Protein AF-A0AAW6ZEG7-F1 (afdb_monomer_lite)

Foldseek 3Di:
DADPPPRHDFDDDAAFDWGQDPVPRDIDTDHD

InterPro domains:
  IPR019294 Translational regulator Com [PF10122] (1-28)
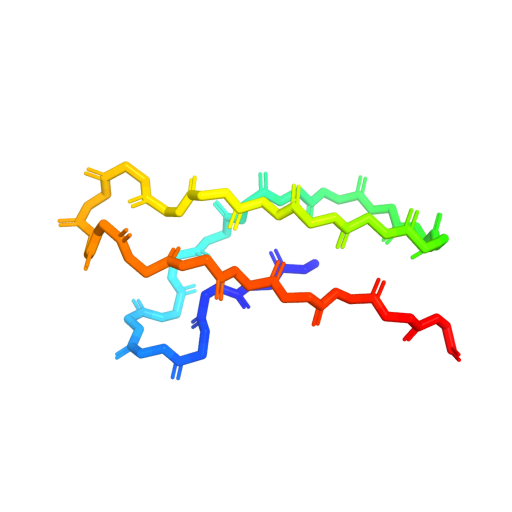
Structure (mmCIF, N/CA/C/O backbone):
data_AF-A0AAW6ZEG7-F1
#
_entry.id   AF-A0AAW6ZEG7-F1
#
loop_
_atom_site.group_PDB
_atom_site.id
_atom_site.type_symbol
_atom_site.label_atom_id
_atom_site.label_alt_id
_atom_site.label_comp_id
_atom_site.label_asym_id
_atom_site.label_entity_id
_atom_site.label_seq_id
_atom_site.pdbx_PDB_ins_code
_atom_site.Cartn_x
_atom_site.Cartn_y
_atom_site.Cartn_z
_atom_site.occupancy
_atom_site.B_iso_or_equiv
_atom_site.auth_seq_id
_atom_site.auth_comp_id
_atom_site.auth_asym_id
_atom_site.auth_atom_id
_atom_site.pdbx_PDB_model_num
ATOM 1 N N . MET A 1 1 ? -4.326 1.240 -8.139 1.00 92.00 1 MET A N 1
ATOM 2 C CA . MET A 1 1 ? -3.913 0.606 -6.867 1.00 92.00 1 MET A CA 1
ATOM 3 C C . MET A 1 1 ? -4.954 0.855 -5.775 1.00 92.00 1 MET A C 1
ATOM 5 O O . MET A 1 1 ? -5.219 2.009 -5.433 1.00 92.00 1 MET A O 1
ATOM 9 N N . ARG A 1 2 ? -5.592 -0.202 -5.256 1.00 96.19 2 ARG A N 1
ATOM 10 C CA . ARG A 1 2 ? -6.631 -0.120 -4.208 1.00 96.19 2 ARG A CA 1
ATOM 11 C C . ARG A 1 2 ? -6.191 -0.869 -2.955 1.00 96.19 2 ARG A C 1
ATOM 13 O O . ARG A 1 2 ? -5.472 -1.855 -3.054 1.00 96.19 2 ARG A O 1
ATOM 20 N N . CYS A 1 3 ? -6.625 -0.404 -1.786 1.00 97.06 3 CYS A N 1
ATOM 21 C CA . CYS A 1 3 ? -6.342 -1.078 -0.522 1.00 97.06 3 CYS A CA 1
ATOM 22 C C . CYS A 1 3 ? -6.962 -2.482 -0.505 1.00 97.06 3 CYS A C 1
ATOM 24 O O . CYS A 1 3 ? -8.175 -2.595 -0.697 1.00 97.06 3 CYS A O 1
ATOM 26 N N . LYS A 1 4 ? -6.171 -3.514 -0.184 1.00 95.50 4 LYS A N 1
ATOM 27 C CA . LYS A 1 4 ? -6.640 -4.912 -0.174 1.00 95.50 4 LYS A CA 1
ATOM 28 C C . LYS A 1 4 ? -7.732 -5.199 0.865 1.00 95.50 4 LYS A C 1
ATOM 30 O O . LYS A 1 4 ? -8.535 -6.094 0.674 1.00 95.50 4 LYS A O 1
ATOM 35 N N . TYR A 1 5 ? -7.779 -4.415 1.944 1.00 96.75 5 TYR A N 1
ATOM 36 C CA . TYR A 1 5 ? -8.735 -4.624 3.038 1.00 96.75 5 TYR A CA 1
ATOM 37 C C . TYR A 1 5 ? -10.059 -3.887 2.860 1.00 96.75 5 TYR A C 1
ATOM 39 O O . TYR A 1 5 ? -11.082 -4.330 3.358 1.00 96.75 5 TYR A O 1
ATOM 47 N N . CYS A 1 6 ? -10.041 -2.714 2.226 1.00 97.50 6 CYS A N 1
ATOM 48 C CA . CYS A 1 6 ? -11.185 -1.801 2.278 1.00 97.50 6 CYS A CA 1
ATOM 49 C C . CYS A 1 6 ? -11.525 -1.151 0.937 1.00 97.50 6 CYS A C 1
ATOM 51 O O . CYS A 1 6 ? -12.305 -0.202 0.897 1.00 97.50 6 CYS A O 1
ATOM 53 N N . GLY A 1 7 ? -10.891 -1.589 -0.155 1.00 96.75 7 GLY A N 1
ATOM 54 C CA . GLY A 1 7 ? -11.203 -1.174 -1.526 1.00 96.75 7 GLY A CA 1
ATOM 55 C C . GLY A 1 7 ? -10.916 0.295 -1.861 1.00 96.75 7 GLY A C 1
ATOM 56 O O . GLY A 1 7 ? -11.024 0.687 -3.027 1.00 96.75 7 GLY A O 1
ATOM 57 N N . LYS A 1 8 ? -10.525 1.118 -0.873 1.00 96.75 8 LYS A N 1
ATOM 58 C CA . LYS A 1 8 ? -10.213 2.542 -1.057 1.00 96.75 8 LYS A CA 1
ATOM 59 C C . LYS A 1 8 ? -9.135 2.700 -2.128 1.00 96.75 8 LYS A C 1
ATOM 61 O O . LYS A 1 8 ? -8.099 2.039 -2.067 1.00 96.75 8 LYS A O 1
ATOM 66 N N . LEU A 1 9 ? -9.382 3.583 -3.094 1.00 96.75 9 LEU A N 1
ATOM 67 C CA . LEU A 1 9 ? -8.387 3.955 -4.093 1.00 96.75 9 LEU A CA 1
ATOM 68 C C . LEU A 1 9 ? -7.237 4.697 -3.406 1.00 96.75 9 LEU A C 1
ATOM 70 O O . LEU A 1 9 ? -7.475 5.656 -2.675 1.00 96.75 9 LEU A O 1
ATOM 74 N N . LEU A 1 10 ? -6.014 4.215 -3.616 1.00 95.62 10 LEU A N 1
ATOM 75 C CA . LEU A 1 10 ? -4.808 4.778 -3.008 1.00 95.62 10 LEU A CA 1
ATOM 76 C C . LEU A 1 10 ? -3.988 5.571 -4.024 1.00 95.62 10 LEU A C 1
ATOM 78 O O . LEU A 1 10 ? -3.513 6.652 -3.708 1.00 95.62 10 LEU A O 1
ATOM 82 N N . ALA A 1 11 ? -3.863 5.048 -5.244 1.00 94.25 11 ALA A N 1
ATOM 83 C CA . ALA A 1 11 ? -3.164 5.707 -6.340 1.00 94.25 11 ALA A CA 1
ATOM 84 C C . ALA A 1 11 ? -3.674 5.213 -7.701 1.00 94.25 11 ALA A C 1
ATOM 86 O O . ALA A 1 11 ? -4.193 4.091 -7.826 1.00 94.25 11 ALA A O 1
ATOM 87 N N . LYS A 1 12 ? -3.484 6.048 -8.726 1.00 93.44 12 LYS A N 1
ATOM 88 C CA . LYS A 1 12 ? -3.610 5.698 -10.146 1.00 93.44 12 LYS A CA 1
ATOM 89 C C . LYS A 1 12 ? -2.205 5.720 -10.757 1.00 93.44 12 LYS A C 1
ATOM 91 O O . LYS A 1 12 ? -1.512 6.715 -10.600 1.00 93.44 12 LYS A O 1
ATOM 96 N N . GLY A 1 13 ? -1.793 4.625 -11.387 1.00 88.31 13 GLY A N 1
ATOM 97 C CA . GLY A 1 13 ? -0.446 4.447 -11.935 1.00 88.31 13 GLY A CA 1
ATOM 98 C C . GLY A 1 13 ? 0.030 2.998 -11.834 1.00 88.31 13 GLY A C 1
ATOM 99 O O . GLY A 1 13 ? -0.683 2.149 -11.286 1.00 88.31 13 GLY A O 1
ATOM 100 N N . SER A 1 14 ? 1.233 2.754 -12.342 1.00 85.25 14 SER A N 1
ATOM 101 C CA . SER A 1 14 ? 1.956 1.477 -12.359 1.00 85.25 14 SER A CA 1
ATOM 102 C C . SER A 1 14 ? 3.379 1.680 -11.821 1.0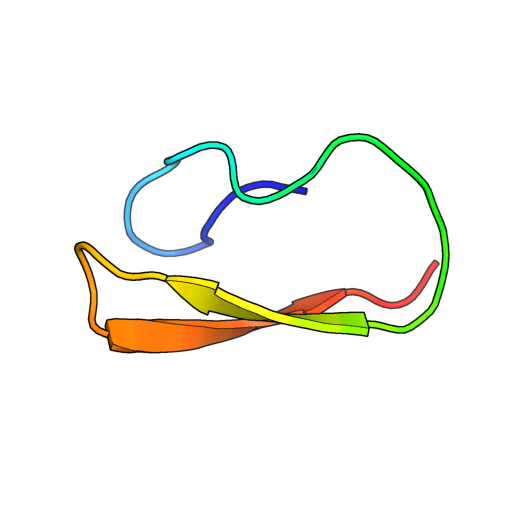0 85.25 14 SER A C 1
ATOM 104 O O . SER A 1 14 ? 3.920 2.781 -11.907 1.00 85.25 14 SER A O 1
ATOM 106 N N . GLY A 1 15 ? 3.973 0.639 -11.236 1.00 87.88 15 GLY A N 1
ATOM 107 C CA . GLY A 1 15 ? 5.312 0.684 -10.634 1.00 87.88 15 GLY A CA 1
ATOM 108 C C . GLY A 1 15 ? 5.381 -0.018 -9.276 1.00 87.88 15 GLY A C 1
ATOM 109 O O . GLY A 1 15 ? 4.358 -0.451 -8.743 1.00 87.88 15 GLY A O 1
ATOM 110 N N . TYR A 1 16 ? 6.592 -0.126 -8.722 1.00 94.50 16 TYR A N 1
ATOM 111 C CA . TYR A 1 16 ? 6.811 -0.669 -7.382 1.00 94.50 16 TYR A CA 1
ATOM 112 C C . TYR A 1 16 ? 6.626 0.424 -6.326 1.00 94.50 16 TYR A C 1
ATOM 114 O O . TYR A 1 16 ? 7.428 1.353 -6.241 1.00 94.50 16 TYR A O 1
ATOM 122 N N . VAL A 1 17 ? 5.562 0.339 -5.527 1.00 94.38 17 VAL A N 1
ATOM 123 C CA . VAL A 1 17 ? 5.268 1.324 -4.479 1.00 94.38 17 VAL A CA 1
ATOM 124 C C . VAL A 1 17 ? 4.590 0.681 -3.276 1.00 94.38 17 VAL A C 1
ATOM 126 O O . VAL A 1 17 ? 3.729 -0.190 -3.405 1.00 94.38 17 VAL A O 1
ATOM 129 N N . GLN A 1 18 ? 4.938 1.156 -2.082 1.00 96.38 18 GLN A N 1
ATOM 130 C CA . GLN A 1 18 ? 4.209 0.856 -0.856 1.00 96.38 18 GLN A CA 1
ATOM 131 C C . GLN A 1 18 ? 3.381 2.064 -0.426 1.00 96.38 18 GLN A C 1
ATOM 133 O O . GLN A 1 18 ? 3.906 3.160 -0.252 1.00 96.38 18 GLN A O 1
ATOM 138 N N . ILE A 1 19 ? 2.074 1.865 -0.236 1.00 95.88 19 ILE A N 1
ATOM 139 C CA . ILE A 1 19 ? 1.148 2.932 0.156 1.00 95.88 19 ILE A CA 1
ATOM 140 C C . ILE A 1 19 ? 0.400 2.541 1.429 1.00 95.88 19 ILE A C 1
ATOM 142 O O . ILE A 1 19 ? -0.349 1.555 1.472 1.00 95.88 19 ILE A O 1
ATOM 146 N N . LYS A 1 20 ? 0.550 3.364 2.470 1.00 97.38 20 LYS A N 1
ATOM 147 C CA . LYS A 1 20 ? -0.248 3.254 3.692 1.00 97.38 20 LYS A CA 1
ATOM 148 C C . LYS A 1 20 ? -1.667 3.760 3.437 1.00 97.38 20 LYS A C 1
ATOM 150 O O . LYS A 1 20 ? -1.880 4.907 3.052 1.00 97.38 20 LYS A O 1
ATOM 155 N N . CYS A 1 21 ? -2.665 2.921 3.692 1.00 97.94 21 CYS A N 1
ATOM 156 C CA . CYS A 1 21 ?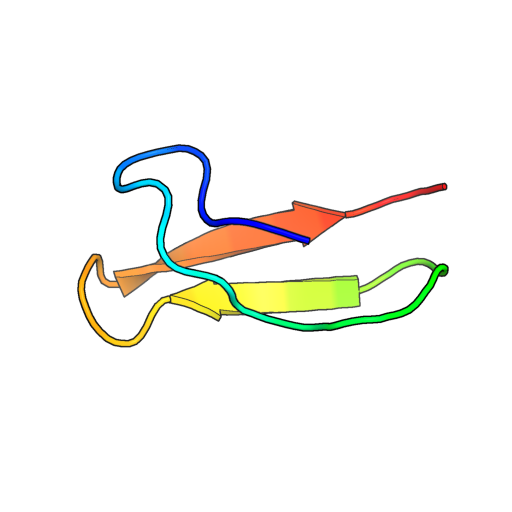 -4.059 3.338 3.623 1.00 97.94 21 CYS A CA 1
ATOM 157 C C . CYS A 1 21 ? -4.416 4.186 4.849 1.00 97.94 21 CYS A C 1
ATOM 159 O O . CYS A 1 21 ? -4.442 3.676 5.964 1.00 97.94 21 CYS A O 1
ATOM 161 N N . ALA A 1 22 ? -4.779 5.453 4.653 1.00 96.69 22 ALA A N 1
ATOM 162 C CA . ALA A 1 22 ? -5.153 6.338 5.761 1.00 96.69 22 ALA A CA 1
ATOM 163 C C . ALA A 1 22 ? -6.395 5.869 6.549 1.00 96.69 22 ALA A C 1
ATOM 165 O O . ALA A 1 22 ? -6.502 6.148 7.736 1.00 96.69 22 ALA A O 1
ATOM 166 N N . ARG A 1 23 ? -7.324 5.136 5.911 1.00 96.81 23 ARG A N 1
ATOM 167 C CA . ARG A 1 23 ? -8.533 4.615 6.581 1.00 96.81 23 ARG A CA 1
ATOM 168 C C . ARG A 1 23 ? -8.216 3.389 7.436 1.00 96.81 23 ARG A C 1
ATOM 170 O O . ARG A 1 23 ? -8.622 3.302 8.581 1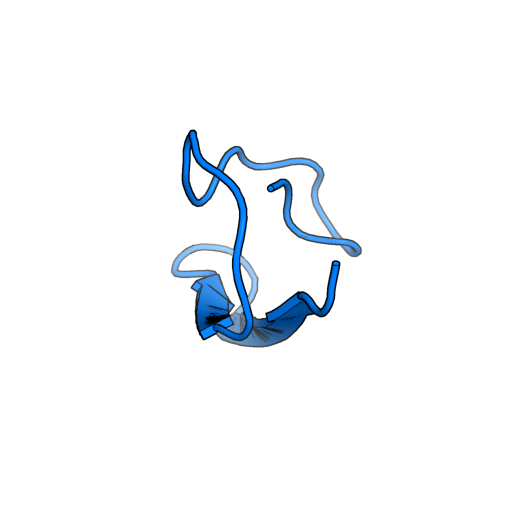.00 96.81 23 ARG A O 1
ATOM 177 N N . CYS A 1 24 ? -7.506 2.436 6.844 1.00 96.88 24 CYS A N 1
ATOM 178 C CA . CYS A 1 24 ? -7.392 1.070 7.361 1.00 96.88 24 CYS A CA 1
ATOM 179 C C . CYS A 1 24 ? -6.026 0.845 8.038 1.00 96.88 24 CYS A C 1
ATOM 181 O O . CYS A 1 24 ? -5.756 -0.233 8.547 1.00 96.88 24 CYS A O 1
ATOM 183 N N . LYS A 1 25 ? -5.138 1.850 7.981 1.00 96.69 25 LYS A N 1
ATOM 184 C CA . LYS A 1 25 ? -3.738 1.885 8.445 1.00 96.69 25 LYS A CA 1
ATOM 185 C C . LYS A 1 25 ? -2.815 0.791 7.890 1.00 96.69 25 LYS A C 1
ATOM 187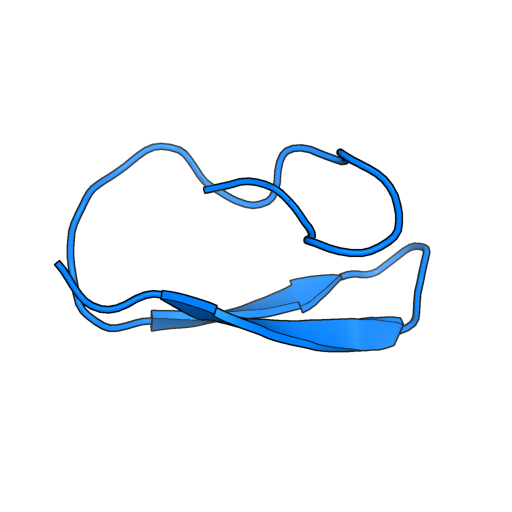 O O . LYS A 1 25 ? -1.616 0.853 8.134 1.00 96.69 25 LYS A O 1
ATOM 192 N N . ASN A 1 26 ? -3.339 -0.125 7.076 1.00 97.31 26 ASN A N 1
ATOM 193 C CA . ASN A 1 26 ? -2.578 -1.159 6.390 1.00 97.31 26 ASN A CA 1
ATOM 194 C C . ASN A 1 26 ? -1.597 -0.587 5.353 1.00 97.31 26 ASN A C 1
ATOM 196 O O . ASN A 1 26 ? -1.955 0.313 4.584 1.00 97.31 26 ASN A O 1
ATOM 200 N N . ILE A 1 27 ? -0.406 -1.179 5.277 1.00 97.06 27 ILE A N 1
ATOM 201 C CA . ILE A 1 27 ? 0.575 -0.935 4.215 1.00 97.06 27 ILE A CA 1
ATOM 202 C C . ILE A 1 27 ? 0.251 -1.860 3.037 1.00 97.06 27 ILE A C 1
ATOM 204 O O . ILE A 1 27 ? 0.1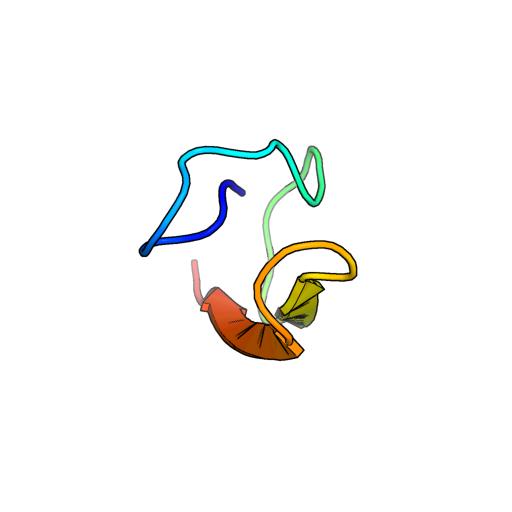22 -3.074 3.195 1.00 97.06 27 ILE A O 1
ATOM 208 N N . ASN A 1 28 ? 0.054 -1.279 1.855 1.00 95.94 28 ASN A N 1
ATOM 209 C CA . ASN A 1 28 ? -0.236 -2.019 0.631 1.00 95.94 28 ASN A CA 1
ATOM 210 C C . ASN A 1 28 ? 0.986 -1.937 -0.277 1.00 95.94 28 ASN A C 1
ATOM 212 O O . ASN A 1 28 ? 1.342 -0.840 -0.701 1.00 95.94 28 ASN A O 1
ATOM 216 N N . SER A 1 29 ? 1.600 -3.082 -0.555 1.00 96.25 29 SER A N 1
ATOM 217 C CA . SER A 1 29 ? 2.680 -3.204 -1.529 1.00 96.25 29 SER A CA 1
ATOM 218 C C . SER A 1 29 ? 2.080 -3.490 -2.896 1.00 96.25 29 SER A C 1
ATOM 220 O O . SER A 1 29 ? 1.303 -4.433 -3.041 1.00 96.25 29 SER A O 1
ATOM 222 N N . PHE A 1 30 ? 2.436 -2.677 -3.879 1.00 94.44 30 PHE A N 1
ATOM 223 C CA . PHE A 1 30 ? 2.113 -2.895 -5.279 1.00 94.44 30 PHE A CA 1
ATOM 224 C C . PHE A 1 30 ? 3.429 -3.068 -6.027 1.00 94.44 30 PHE A C 1
ATOM 226 O O . PHE A 1 30 ? 4.306 -2.215 -5.936 1.00 94.44 30 PHE A O 1
ATOM 233 N N . SER A 1 31 ? 3.563 -4.181 -6.729 1.00 90.62 31 SER A N 1
ATOM 234 C CA . SER A 1 31 ? 4.598 -4.454 -7.722 1.00 90.62 31 SER A CA 1
ATOM 235 C C . SER A 1 31 ? 3.873 -4.719 -9.037 1.00 90.62 31 SER A C 1
ATOM 237 O O . SER A 1 31 ? 2.785 -5.299 -9.002 1.00 90.62 31 SER A O 1
ATOM 239 N N . ASN A 1 32 ? 4.421 -4.235 -10.153 1.00 68.94 32 ASN A N 1
ATOM 240 C CA . ASN A 1 32 ? 3.855 -4.504 -11.476 1.00 68.94 32 ASN A CA 1
ATOM 241 C C . ASN A 1 32 ? 3.832 -6.006 -11.773 1.00 68.94 32 ASN A C 1
ATOM 243 O O . ASN A 1 32 ? 4.790 -6.683 -11.336 1.00 68.94 32 ASN A O 1
#

Radius of gyration: 8.53 Å; chains: 1; bounding box: 18×11×21 Å

Secondary structure (DSSP, 8-state):
-B-TTT--B---S-SSEEEE-TTT--EEEE--

Sequence (32 aa):
MRCKYCGKLLAKGSGYVQIKCARCKNINSFSN

pLDDT: mean 94.19, std 5.44, range [68.94, 97.94]

Organism: Neisseria mucosa (NCBI:txid488)